Protein AF-A0A967M2Y2-F1 (afdb_monomer_lite)

Radius of gyration: 21.83 Å; chains: 1; bounding box: 49×20×54 Å

Structure (mmCIF, N/CA/C/O backbone):
data_AF-A0A967M2Y2-F1
#
_entry.id   AF-A0A967M2Y2-F1
#
loop_
_atom_site.group_PDB
_atom_site.id
_atom_site.type_symbol
_atom_site.label_atom_id
_atom_site.label_alt_id
_atom_site.label_comp_id
_atom_site.label_asym_id
_atom_site.label_entity_id
_atom_site.label_seq_id
_atom_site.pdbx_PDB_ins_code
_atom_site.Cartn_x
_atom_site.Cartn_y
_atom_site.Cartn_z
_atom_site.occupancy
_atom_site.B_iso_or_equiv
_atom_site.auth_seq_id
_atom_site.auth_comp_id
_atom_site.auth_asym_id
_atom_site.auth_atom_id
_atom_site.pdbx_PDB_model_num
ATOM 1 N N . MET A 1 1 ? 19.851 -6.167 -9.185 1.00 78.75 1 MET A N 1
ATOM 2 C CA . MET A 1 1 ? 18.419 -5.859 -8.980 1.00 78.75 1 MET A CA 1
ATOM 3 C C . MET A 1 1 ? 18.215 -4.379 -9.264 1.00 78.75 1 MET A C 1
ATOM 5 O O . MET A 1 1 ? 19.025 -3.594 -8.785 1.00 78.75 1 MET A O 1
ATOM 9 N N . LEU A 1 2 ? 17.226 -4.006 -10.079 1.00 85.88 2 LEU A N 1
ATOM 10 C CA . LEU A 1 2 ? 16.899 -2.599 -10.339 1.00 85.88 2 LEU A CA 1
ATOM 11 C C . LEU A 1 2 ? 16.088 -2.021 -9.171 1.00 85.88 2 LEU A C 1
ATOM 13 O O . LEU A 1 2 ? 15.313 -2.738 -8.539 1.00 85.88 2 LEU A O 1
ATOM 17 N N . ASP A 1 3 ? 16.264 -0.732 -8.888 1.00 92.75 3 ASP A N 1
ATOM 18 C CA . ASP A 1 3 ? 15.482 -0.040 -7.864 1.00 92.75 3 ASP A CA 1
ATOM 19 C C . ASP A 1 3 ? 14.024 0.122 -8.329 1.00 92.75 3 ASP A C 1
ATOM 21 O O . ASP A 1 3 ? 13.744 0.723 -9.367 1.00 92.75 3 ASP A O 1
ATOM 25 N N . SER A 1 4 ? 13.084 -0.400 -7.537 1.00 91.69 4 SER A N 1
ATOM 26 C CA . SER A 1 4 ? 11.644 -0.300 -7.797 1.00 91.69 4 SER A CA 1
ATOM 27 C C . SER A 1 4 ? 11.125 1.141 -7.853 1.00 91.69 4 SER A C 1
ATOM 29 O O . SER A 1 4 ? 10.171 1.417 -8.578 1.00 91.69 4 SER A O 1
ATOM 31 N N . LYS A 1 5 ? 11.745 2.073 -7.117 1.00 93.12 5 LYS A N 1
ATOM 32 C CA . LYS A 1 5 ? 11.402 3.495 -7.170 1.00 93.12 5 LYS A CA 1
ATOM 33 C C . LYS A 1 5 ? 11.827 4.090 -8.507 1.00 93.12 5 LYS A C 1
ATOM 35 O O . LYS A 1 5 ? 11.020 4.746 -9.157 1.00 93.12 5 LYS A O 1
ATOM 40 N N . LEU A 1 6 ? 13.049 3.788 -8.946 1.00 94.12 6 LEU A N 1
ATOM 41 C CA . LEU A 1 6 ? 13.559 4.215 -10.249 1.00 94.12 6 LEU A CA 1
ATOM 42 C C . LEU A 1 6 ? 12.682 3.685 -11.389 1.00 94.12 6 LEU A C 1
ATOM 44 O O . LEU A 1 6 ? 12.313 4.452 -12.273 1.00 94.12 6 LEU A O 1
ATOM 48 N N . LEU A 1 7 ? 12.324 2.399 -11.343 1.00 93.25 7 LEU A N 1
ATOM 49 C CA . LEU A 1 7 ? 11.409 1.775 -12.301 1.00 93.25 7 LEU A CA 1
ATOM 50 C C . LEU A 1 7 ? 10.044 2.467 -12.319 1.00 93.25 7 LEU A C 1
ATOM 52 O O . LEU A 1 7 ? 9.516 2.719 -13.391 1.00 93.25 7 LEU A O 1
ATOM 56 N N . ARG A 1 8 ? 9.484 2.810 -11.154 1.00 93.38 8 ARG A N 1
ATOM 57 C CA . ARG A 1 8 ? 8.183 3.488 -11.065 1.00 93.38 8 ARG A CA 1
ATOM 58 C C . ARG A 1 8 ? 8.221 4.908 -11.627 1.00 93.38 8 ARG A C 1
ATOM 60 O O . ARG A 1 8 ? 7.274 5.329 -12.277 1.00 93.38 8 ARG A O 1
ATOM 67 N N . GLU A 1 9 ? 9.278 5.651 -11.327 1.00 94.75 9 GLU A N 1
ATOM 68 C CA . GLU A 1 9 ? 9.380 7.071 -11.677 1.00 94.75 9 GLU A CA 1
ATOM 69 C C . GLU A 1 9 ? 9.868 7.291 -13.114 1.00 94.75 9 GLU A C 1
ATOM 71 O O . GLU A 1 9 ? 9.572 8.325 -13.700 1.00 94.75 9 GLU A O 1
ATOM 76 N N . ASN A 1 10 ? 10.617 6.339 -13.682 1.00 94.31 10 ASN A N 1
ATOM 77 C CA . ASN A 1 10 ? 11.337 6.519 -14.945 1.00 94.31 10 ASN A CA 1
ATOM 78 C C . ASN A 1 10 ? 11.272 5.277 -15.856 1.00 94.31 10 ASN A C 1
ATOM 80 O O . ASN A 1 10 ? 12.270 4.933 -16.497 1.00 94.31 10 ASN A O 1
ATOM 84 N N . ILE A 1 11 ? 10.128 4.585 -15.908 1.00 92.00 11 ILE A N 1
ATOM 85 C CA . ILE A 1 11 ? 9.987 3.288 -16.598 1.00 92.00 11 ILE A CA 1
ATOM 86 C C . ILE A 1 11 ? 10.422 3.328 -18.071 1.00 92.00 11 ILE A C 1
ATOM 88 O O . ILE A 1 11 ? 11.171 2.456 -18.505 1.00 92.00 11 ILE A O 1
ATOM 92 N N . ASP A 1 12 ? 10.060 4.383 -18.806 1.00 91.25 12 ASP A N 1
ATOM 93 C CA . ASP A 1 12 ? 10.380 4.534 -20.232 1.00 91.25 12 ASP A CA 1
ATOM 94 C C . ASP A 1 12 ? 11.885 4.713 -20.464 1.00 91.25 12 ASP A C 1
ATOM 96 O O . ASP A 1 12 ? 12.477 4.119 -21.366 1.00 91.25 12 ASP A O 1
ATOM 100 N N . SER A 1 13 ? 12.533 5.500 -19.600 1.00 92.75 13 SER A N 1
ATOM 101 C CA . SER A 1 13 ? 13.984 5.713 -19.635 1.00 92.75 13 SER A CA 1
ATOM 102 C C . SER A 1 13 ? 14.737 4.419 -19.323 1.00 92.75 13 SER A C 1
ATOM 104 O O . SER A 1 13 ? 15.727 4.089 -19.981 1.00 92.75 13 SER A O 1
ATOM 106 N N . VAL A 1 14 ? 14.250 3.641 -18.352 1.00 92.38 14 VAL A N 1
ATOM 107 C CA . VAL A 1 14 ? 14.813 2.324 -18.035 1.00 92.38 14 VAL A CA 1
ATOM 108 C C . VAL A 1 14 ? 14.631 1.364 -19.214 1.00 92.38 14 VAL A C 1
ATOM 110 O O . VAL A 1 14 ? 15.613 0.744 -19.622 1.00 92.38 14 VAL A O 1
ATOM 113 N N . ALA A 1 15 ? 13.439 1.299 -19.818 1.00 90.75 15 ALA A N 1
ATOM 114 C CA . ALA A 1 15 ? 13.166 0.471 -20.994 1.00 90.75 15 ALA A CA 1
ATOM 115 C C . ALA A 1 15 ? 14.095 0.816 -22.170 1.00 90.75 15 ALA A C 1
ATOM 117 O O . ALA A 1 15 ? 14.721 -0.070 -22.751 1.00 90.75 15 ALA A O 1
ATOM 118 N N . ALA A 1 16 ? 14.272 2.105 -22.477 1.00 90.88 16 ALA A N 1
ATOM 119 C CA . ALA A 1 16 ? 15.176 2.556 -23.535 1.00 90.88 16 ALA A CA 1
ATOM 120 C C . ALA A 1 16 ? 16.635 2.132 -23.284 1.0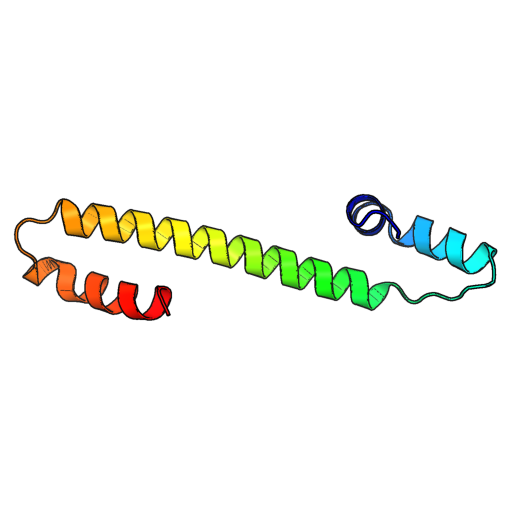0 90.88 16 ALA A C 1
ATOM 122 O O . ALA A 1 16 ? 17.331 1.699 -24.205 1.00 90.88 16 ALA A O 1
ATOM 123 N N . ARG A 1 17 ? 17.107 2.210 -22.032 1.00 91.12 17 ARG A N 1
ATOM 124 C CA . ARG A 1 17 ? 18.474 1.805 -21.659 1.00 91.12 17 ARG A CA 1
ATOM 125 C C . ARG A 1 17 ? 18.678 0.291 -21.688 1.00 91.12 17 ARG A C 1
ATOM 127 O O . ARG A 1 17 ? 19.800 -0.137 -21.951 1.00 91.12 17 ARG A O 1
ATOM 134 N N . LEU A 1 18 ? 17.641 -0.497 -21.408 1.00 90.38 18 LEU A N 1
ATOM 135 C CA . LEU A 1 18 ? 17.672 -1.957 -21.546 1.00 90.38 18 LEU A CA 1
ATOM 136 C C . LEU A 1 18 ? 17.699 -2.355 -23.027 1.00 90.38 18 LEU A C 1
ATOM 138 O O . LEU A 1 18 ? 18.596 -3.090 -23.441 1.00 90.38 18 LEU A O 1
ATOM 142 N N . ASN A 1 19 ? 16.844 -1.740 -23.849 1.00 89.94 19 ASN A N 1
ATOM 143 C CA . A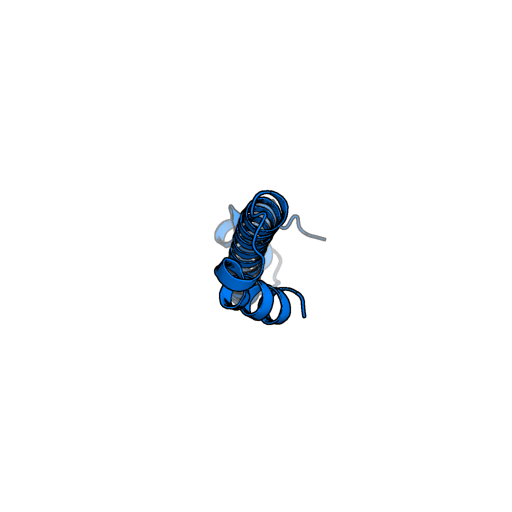SN A 1 19 ? 16.837 -1.936 -25.301 1.00 89.94 19 ASN A CA 1
ATOM 144 C C . ASN A 1 19 ? 18.197 -1.608 -25.936 1.00 89.94 19 ASN A C 1
ATOM 146 O O . ASN A 1 19 ? 18.699 -2.369 -26.761 1.00 89.94 19 ASN A O 1
ATOM 150 N N . ALA A 1 20 ? 18.843 -0.516 -25.512 1.00 90.38 20 ALA A N 1
ATOM 151 C CA . ALA A 1 20 ? 20.174 -0.132 -25.992 1.00 90.38 20 ALA A CA 1
ATOM 152 C C . ALA A 1 20 ? 21.279 -1.151 -25.647 1.00 90.38 20 ALA A C 1
ATOM 154 O O . ALA A 1 20 ? 22.332 -1.152 -26.279 1.00 90.38 20 ALA A O 1
ATOM 155 N N . ARG A 1 21 ? 21.054 -2.020 -24.653 1.00 90.69 21 ARG A N 1
ATOM 156 C CA . ARG A 1 21 ? 21.961 -3.119 -24.280 1.00 90.69 21 ARG A CA 1
ATOM 157 C C . ARG A 1 21 ? 21.662 -4.420 -25.030 1.00 90.69 21 ARG A C 1
ATOM 159 O O . ARG A 1 21 ? 22.343 -5.410 -24.790 1.00 90.69 21 ARG A O 1
ATOM 166 N N . GLY A 1 22 ? 20.676 -4.416 -25.928 1.00 87.31 22 GLY A N 1
ATOM 167 C CA . GLY A 1 22 ? 20.224 -5.599 -26.657 1.00 87.31 22 GLY A CA 1
ATOM 168 C C . GLY A 1 22 ? 19.209 -6.451 -25.892 1.00 87.31 22 GLY A C 1
ATOM 169 O O . GLY A 1 22 ? 18.834 -7.514 -26.376 1.00 87.31 22 GLY A O 1
ATOM 170 N N . GLU A 1 23 ? 18.740 -5.995 -24.727 1.00 78.62 23 GLU A N 1
ATOM 171 C CA . GLU A 1 23 ? 17.703 -6.680 -23.957 1.00 78.62 23 GLU A CA 1
ATOM 172 C C . GLU A 1 23 ? 16.366 -5.962 -24.140 1.00 78.62 23 GLU A C 1
ATOM 174 O O . GLU A 1 23 ? 16.093 -4.937 -23.512 1.00 78.62 23 GLU A O 1
ATOM 179 N N . ALA A 1 24 ? 15.518 -6.519 -25.004 1.00 76.75 24 ALA A N 1
ATOM 180 C CA . ALA A 1 24 ? 14.128 -6.100 -25.105 1.00 76.75 24 ALA A CA 1
ATOM 181 C C . ALA A 1 24 ? 13.347 -6.634 -23.902 1.00 76.75 24 ALA A C 1
ATOM 183 O O . ALA A 1 24 ? 12.847 -7.758 -23.911 1.00 76.75 24 ALA A O 1
ATOM 184 N N . VAL A 1 25 ? 13.284 -5.828 -22.843 1.00 83.44 25 VAL A N 1
ATOM 185 C CA . VAL A 1 25 ? 12.519 -6.145 -21.637 1.00 83.44 25 VAL A CA 1
ATOM 186 C C . VAL A 1 25 ? 11.206 -5.383 -21.683 1.00 83.44 25 VAL A C 1
ATOM 188 O O . VAL A 1 25 ? 11.184 -4.154 -21.607 1.00 83.44 25 VAL A O 1
ATOM 191 N N . ASP A 1 26 ? 10.106 -6.120 -21.778 1.00 84.56 26 ASP A N 1
ATOM 192 C CA . ASP A 1 26 ? 8.785 -5.564 -21.521 1.00 84.56 26 ASP A CA 1
ATOM 193 C C . ASP A 1 26 ? 8.674 -5.237 -20.026 1.00 84.56 26 ASP A C 1
ATOM 195 O O . ASP A 1 26 ? 8.914 -6.103 -19.189 1.00 84.56 26 ASP A O 1
ATOM 199 N N . LEU A 1 27 ? 8.358 -3.986 -19.688 1.00 89.19 27 LEU A N 1
ATOM 200 C CA . LEU A 1 27 ? 8.157 -3.517 -18.312 1.00 89.19 27 LEU A CA 1
ATOM 201 C C . LEU A 1 27 ? 6.682 -3.202 -18.012 1.00 89.19 27 LEU A C 1
ATOM 203 O O . LEU A 1 27 ? 6.373 -2.747 -16.911 1.00 89.19 27 LEU A O 1
ATOM 207 N N . SER A 1 28 ? 5.763 -3.462 -18.947 1.00 88.00 28 SER A N 1
ATOM 208 C CA . SER A 1 28 ? 4.324 -3.225 -18.760 1.00 88.00 28 SER A CA 1
ATOM 209 C C . SER A 1 28 ? 3.773 -3.978 -17.544 1.00 88.00 28 SER A C 1
ATOM 211 O O . SER A 1 28 ? 3.109 -3.387 -16.691 1.00 88.00 28 SER A O 1
ATOM 213 N N . TRP A 1 29 ? 4.172 -5.242 -17.373 1.00 89.56 29 TRP A N 1
ATOM 214 C CA . TRP A 1 29 ? 3.809 -6.055 -16.211 1.00 89.56 29 TRP A CA 1
ATOM 215 C C . TRP A 1 29 ? 4.220 -5.395 -14.889 1.00 89.56 29 TRP A C 1
ATOM 217 O O . TRP A 1 29 ? 3.486 -5.476 -13.905 1.00 89.56 29 TRP A O 1
ATOM 227 N N . PHE A 1 30 ? 5.374 -4.719 -14.841 1.00 92.50 30 PHE A N 1
ATOM 228 C CA . PHE A 1 30 ? 5.830 -4.056 -13.621 1.00 92.50 30 PHE A CA 1
ATOM 229 C C . PHE A 1 30 ? 4.893 -2.907 -13.253 1.00 92.50 30 PHE A C 1
ATOM 231 O O . PHE A 1 30 ? 4.516 -2.784 -12.087 1.00 92.50 30 PHE A O 1
ATOM 238 N N . ALA A 1 31 ? 4.499 -2.090 -14.234 1.00 89.88 31 ALA A N 1
ATOM 239 C CA . ALA A 1 31 ? 3.569 -0.988 -14.014 1.00 89.88 31 ALA A CA 1
ATOM 240 C C . ALA A 1 31 ? 2.219 -1.497 -13.481 1.00 89.88 31 ALA A C 1
ATOM 242 O O . ALA A 1 31 ? 1.716 -0.974 -12.480 1.00 89.88 31 ALA A O 1
ATOM 243 N N . ASP A 1 32 ? 1.690 -2.566 -14.078 1.00 94.25 32 ASP A N 1
ATOM 244 C CA . ASP A 1 32 ? 0.424 -3.177 -13.671 1.00 94.25 32 ASP A CA 1
ATOM 245 C C . ASP A 1 32 ? 0.488 -3.738 -12.245 1.00 94.25 32 ASP A C 1
ATOM 247 O O . ASP A 1 32 ? -0.367 -3.442 -11.400 1.00 94.25 32 ASP A O 1
ATOM 251 N N . PHE A 1 33 ? 1.519 -4.529 -11.936 1.00 95.19 33 PHE A N 1
ATOM 252 C CA . PHE A 1 33 ? 1.671 -5.129 -10.611 1.00 95.19 33 PHE A CA 1
ATOM 253 C C . PHE A 1 33 ? 1.995 -4.095 -9.532 1.00 95.19 33 PHE A C 1
ATOM 255 O O . PHE A 1 33 ? 1.453 -4.194 -8.429 1.00 95.19 33 PHE A O 1
ATOM 262 N N . ASP A 1 34 ? 2.822 -3.082 -9.813 1.00 95.31 34 ASP A N 1
ATOM 263 C CA . ASP A 1 34 ? 3.074 -2.005 -8.851 1.00 95.31 34 ASP A CA 1
ATOM 264 C C . ASP A 1 34 ? 1.810 -1.176 -8.596 1.00 95.31 34 ASP A C 1
ATOM 266 O O . ASP A 1 34 ? 1.541 -0.828 -7.443 1.00 95.31 34 ASP A O 1
ATOM 270 N N . GLY A 1 35 ? 1.002 -0.917 -9.629 1.00 95.31 35 GLY A N 1
ATOM 271 C CA . GLY A 1 35 ? -0.305 -0.273 -9.495 1.00 95.31 35 GLY A CA 1
ATOM 272 C C . GLY A 1 35 ? -1.242 -1.064 -8.583 1.00 95.31 35 GLY A C 1
ATOM 273 O O . GLY A 1 35 ? -1.711 -0.543 -7.570 1.00 95.31 35 GLY A O 1
ATOM 274 N N . ARG A 1 36 ? -1.437 -2.357 -8.872 1.00 97.06 36 ARG A N 1
ATOM 275 C CA . ARG A 1 36 ? -2.262 -3.256 -8.043 1.00 97.06 36 ARG A CA 1
ATOM 276 C C . ARG A 1 36 ? -1.767 -3.325 -6.603 1.00 97.06 36 ARG A C 1
ATOM 278 O O . ARG A 1 36 ? -2.561 -3.224 -5.673 1.00 97.06 36 ARG A O 1
ATOM 285 N N . ARG A 1 37 ? -0.453 -3.450 -6.403 1.00 96.94 37 ARG A N 1
ATOM 286 C CA . ARG A 1 37 ? 0.160 -3.484 -5.071 1.00 96.94 37 ARG A CA 1
ATOM 287 C C . ARG A 1 37 ? -0.116 -2.197 -4.294 1.00 96.94 37 ARG A C 1
ATOM 289 O O . ARG A 1 37 ? -0.442 -2.267 -3.114 1.00 96.94 37 ARG A O 1
ATOM 296 N N . ARG A 1 38 ? 0.021 -1.025 -4.924 1.00 95.56 38 ARG A N 1
ATOM 297 C CA . ARG A 1 38 ? -0.250 0.267 -4.271 1.00 95.56 38 ARG A CA 1
ATOM 298 C C . ARG A 1 38 ? -1.723 0.430 -3.909 1.00 95.56 38 ARG A C 1
ATOM 300 O O . ARG A 1 38 ? -2.001 0.907 -2.813 1.00 95.56 38 ARG A O 1
ATOM 307 N N . ASN A 1 39 ? -2.633 -0.016 -4.772 1.00 97.31 39 ASN A N 1
ATOM 308 C CA . ASN A 1 39 ? -4.065 -0.006 -4.476 1.00 97.31 39 ASN A CA 1
ATOM 309 C C . ASN A 1 39 ? -4.382 -0.885 -3.261 1.00 97.31 39 ASN A C 1
ATOM 311 O O . ASN A 1 39 ? -4.961 -0.394 -2.299 1.00 97.31 39 ASN A O 1
ATOM 315 N N . LEU A 1 40 ? -3.886 -2.128 -3.239 1.00 97.06 40 LEU A N 1
ATOM 316 C CA . LEU A 1 40 ? -4.075 -3.045 -2.109 1.00 97.06 40 LEU A CA 1
ATOM 317 C C . LEU A 1 40 ? -3.489 -2.504 -0.798 1.00 97.06 40 LEU A C 1
ATOM 319 O O . LEU A 1 40 ? -4.077 -2.684 0.264 1.00 97.06 40 LEU A O 1
ATOM 323 N N . LEU A 1 41 ? -2.345 -1.815 -0.850 1.00 96.50 41 LEU A N 1
ATOM 324 C CA . LEU A 1 41 ? -1.791 -1.146 0.331 1.00 96.50 41 LEU A CA 1
ATOM 325 C C . LEU A 1 41 ? -2.697 -0.010 0.826 1.00 96.50 41 LEU A C 1
ATOM 327 O O . LEU A 1 41 ? -2.906 0.118 2.030 1.00 96.50 41 LEU A O 1
ATOM 331 N N . GLY A 1 42 ? -3.244 0.797 -0.086 1.00 96.56 42 GLY A N 1
ATOM 332 C CA . GLY A 1 42 ? -4.185 1.867 0.257 1.00 96.56 42 GLY A CA 1
ATOM 333 C C . GLY A 1 42 ? -5.492 1.336 0.851 1.00 96.56 42 GLY A C 1
ATOM 334 O O . GLY A 1 42 ? -5.977 1.859 1.857 1.00 96.56 42 GLY A O 1
ATOM 335 N N . GLU A 1 43 ? -6.031 0.263 0.275 1.00 95.31 43 GLU A N 1
ATOM 336 C CA . GLU A 1 43 ? -7.191 -0.455 0.807 1.00 95.31 43 GLU A CA 1
ATOM 337 C C . GLU A 1 43 ? -6.895 -1.011 2.204 1.00 95.31 43 GLU A C 1
ATOM 339 O O . GLU A 1 43 ? -7.649 -0.754 3.139 1.00 95.31 43 GLU A O 1
ATOM 344 N N . GLY A 1 44 ? -5.751 -1.676 2.388 1.00 94.50 44 GLY A N 1
ATOM 345 C CA . GLY A 1 44 ? -5.331 -2.217 3.681 1.00 94.50 44 GLY A CA 1
ATOM 346 C C . GLY A 1 44 ? -5.222 -1.156 4.781 1.00 94.50 44 GLY A C 1
ATOM 347 O O . GLY A 1 44 ? -5.721 -1.360 5.890 1.00 94.50 44 GLY A O 1
ATOM 348 N N . GLU A 1 45 ? -4.627 0.004 4.489 1.00 95.50 45 GLU A N 1
ATOM 349 C CA . GLU A 1 45 ? -4.555 1.109 5.456 1.00 95.50 45 GLU A CA 1
ATOM 350 C C . GLU A 1 45 ? -5.939 1.706 5.758 1.00 95.50 45 GLU A C 1
ATOM 352 O O . GLU A 1 45 ? -6.227 2.047 6.908 1.00 95.50 45 GLU A O 1
ATOM 357 N N . THR A 1 46 ? -6.831 1.759 4.765 1.00 93.06 46 THR A N 1
ATOM 358 C CA . THR A 1 46 ? -8.221 2.206 4.951 1.00 93.06 46 THR A CA 1
ATOM 359 C C . THR A 1 46 ? -8.990 1.258 5.872 1.00 93.06 46 THR A C 1
ATOM 361 O O . THR A 1 46 ? -9.583 1.702 6.858 1.00 93.06 46 THR A O 1
ATOM 364 N N . LEU A 1 47 ? -8.916 -0.052 5.619 1.00 92.44 47 LEU A N 1
ATOM 365 C CA . LEU A 1 47 ? -9.552 -1.080 6.451 1.00 92.44 47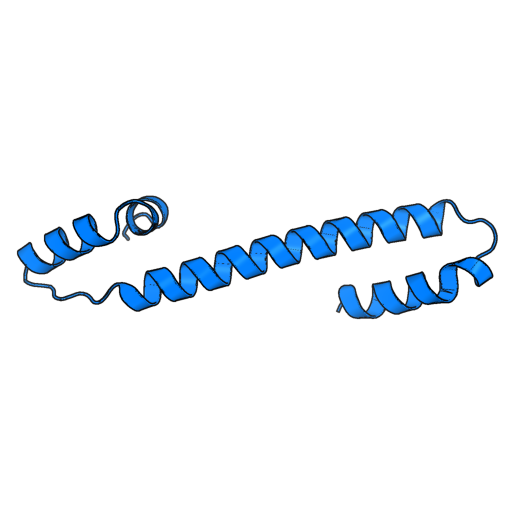 LEU A CA 1
ATOM 366 C C . LEU A 1 47 ? -9.010 -1.062 7.883 1.00 92.44 47 LEU A C 1
ATOM 368 O O . LEU A 1 47 ? -9.763 -1.145 8.855 1.00 92.44 47 LEU A O 1
ATOM 372 N N . LYS A 1 48 ? -7.696 -0.886 8.041 1.00 91.69 48 LYS A N 1
ATOM 373 C CA . LYS A 1 48 ? -7.052 -0.751 9.351 1.00 91.69 48 LYS A CA 1
ATOM 374 C C . LYS A 1 48 ? -7.547 0.484 10.105 1.00 91.69 48 LYS A C 1
ATOM 376 O O . LYS A 1 48 ? -7.804 0.397 11.310 1.00 91.69 48 LYS A O 1
ATOM 381 N N . ALA A 1 49 ? -7.697 1.619 9.423 1.00 91.50 49 ALA A N 1
ATOM 382 C CA . ALA A 1 49 ? -8.245 2.837 10.011 1.00 91.50 49 ALA A CA 1
ATOM 383 C C . ALA A 1 49 ? -9.710 2.651 10.440 1.00 91.50 49 ALA A C 1
ATOM 385 O O . ALA A 1 49 ? -10.074 3.025 11.560 1.00 91.50 49 ALA A O 1
ATOM 386 N N . GLU A 1 50 ? -10.532 2.019 9.599 1.00 89.62 50 GLU A N 1
ATOM 387 C CA . GLU A 1 50 ? -11.925 1.700 9.917 1.00 89.62 50 GLU A CA 1
ATOM 388 C C . GLU A 1 50 ? -12.025 0.777 11.137 1.00 89.62 50 GLU A C 1
ATOM 390 O O . GLU A 1 50 ? -12.712 1.108 12.108 1.00 89.62 50 GLU A O 1
ATOM 395 N N . ARG A 1 51 ? -11.263 -0.322 11.157 1.00 89.50 51 ARG A N 1
ATOM 396 C CA . ARG A 1 51 ? -11.203 -1.253 12.292 1.00 89.50 51 ARG A CA 1
ATOM 397 C C . ARG A 1 51 ? -10.838 -0.541 13.593 1.00 89.50 51 ARG A C 1
ATOM 399 O O . ARG A 1 51 ? -11.469 -0.776 14.625 1.00 89.50 51 ARG A O 1
ATOM 406 N N . ASN A 1 52 ? -9.841 0.344 13.566 1.00 91.56 52 ASN A N 1
ATOM 407 C CA . ASN A 1 52 ? -9.427 1.098 14.750 1.00 91.56 52 ASN A CA 1
ATOM 408 C C . ASN A 1 52 ? -10.542 2.045 15.238 1.00 91.56 52 ASN A C 1
ATOM 410 O O . ASN A 1 52 ? -10.801 2.124 16.441 1.00 91.56 52 ASN A O 1
ATOM 414 N N . LYS A 1 53 ? -11.244 2.722 14.317 1.00 90.25 53 LYS A N 1
ATOM 415 C CA . LYS A 1 53 ? -12.385 3.596 14.635 1.00 90.25 53 LYS A CA 1
ATOM 416 C C 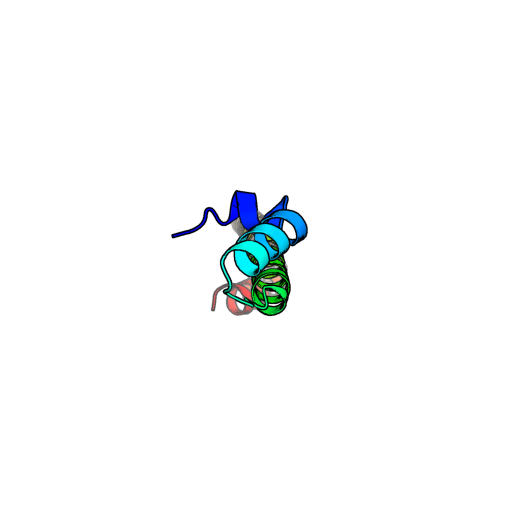. LYS A 1 53 ? -13.531 2.812 15.275 1.00 90.25 53 LYS A C 1
ATOM 418 O O . LYS A 1 53 ? -14.071 3.240 16.296 1.00 90.25 53 LYS A O 1
ATOM 423 N N . VAL A 1 54 ? -13.876 1.659 14.705 1.00 89.19 54 VAL A N 1
ATOM 424 C CA . VAL A 1 54 ? -14.940 0.789 15.218 1.00 89.19 54 VAL A CA 1
ATOM 425 C C . VAL A 1 54 ? -14.565 0.199 16.579 1.00 89.19 54 VAL A C 1
ATOM 427 O O . VAL A 1 54 ? -15.370 0.243 17.507 1.00 89.19 54 VAL A O 1
ATOM 430 N N . SER A 1 55 ? -13.323 -0.261 16.748 1.00 89.12 55 SER A N 1
ATOM 431 C CA . SER A 1 55 ? -12.818 -0.762 18.034 1.00 89.12 55 SER A CA 1
ATOM 432 C C . SER A 1 55 ? -12.933 0.293 19.140 1.00 89.12 55 SER A C 1
ATOM 434 O O . SER A 1 55 ? -13.392 -0.001 20.246 1.00 89.12 55 SER A O 1
ATOM 436 N N . ALA A 1 56 ? -12.575 1.545 18.836 1.00 91.56 56 ALA A N 1
ATOM 437 C CA . ALA A 1 56 ? -12.698 2.656 19.774 1.00 91.56 56 ALA A CA 1
ATOM 438 C C . ALA A 1 56 ? -14.163 2.975 20.122 1.00 91.56 56 ALA A C 1
ATOM 440 O O . ALA A 1 56 ? -14.463 3.254 21.284 1.00 91.56 56 ALA A O 1
ATOM 441 N N . LEU A 1 57 ? -15.073 2.919 19.142 1.00 90.44 57 LEU A N 1
ATOM 442 C CA . LEU A 1 57 ? -16.510 3.092 19.371 1.00 90.44 57 LEU A CA 1
ATOM 443 C C . LEU A 1 57 ? -17.042 2.005 20.309 1.00 90.44 57 LEU A C 1
ATOM 445 O O . LEU A 1 57 ? -17.614 2.328 21.346 1.00 90.44 57 LEU A O 1
ATOM 449 N N . ILE A 1 58 ? -16.769 0.731 20.006 1.00 88.81 58 ILE A N 1
ATOM 450 C CA . ILE A 1 58 ? -17.189 -0.403 20.836 1.00 88.81 58 ILE A CA 1
ATOM 451 C C . ILE A 1 58 ? -16.671 -0.237 22.267 1.00 88.81 58 ILE A C 1
ATOM 453 O O . ILE A 1 58 ? -17.438 -0.427 23.207 1.00 88.81 58 ILE A O 1
ATOM 457 N N . GLY A 1 59 ? -15.398 0.128 22.456 1.00 89.25 59 GLY A N 1
ATOM 458 C CA . GLY A 1 59 ? -14.807 0.338 23.782 1.00 89.25 59 GLY A CA 1
ATOM 459 C C . GLY A 1 59 ? -15.478 1.451 24.598 1.00 89.25 59 GLY A C 1
ATOM 460 O O . GLY A 1 59 ? -15.595 1.323 25.814 1.00 89.25 59 GLY A O 1
ATOM 461 N N . LYS A 1 60 ? -15.956 2.516 23.941 1.00 92.12 60 LYS A N 1
ATOM 462 C CA . LYS A 1 60 ? -16.650 3.645 24.587 1.00 92.12 60 LYS A CA 1
ATOM 463 C C . LYS A 1 60 ? -18.127 3.364 24.873 1.00 92.12 60 LYS A C 1
ATOM 465 O O . LYS A 1 60 ? -18.682 3.948 25.804 1.00 92.12 60 LYS A O 1
ATOM 470 N N . THR A 1 61 ? -18.767 2.491 24.099 1.00 91.19 61 THR A N 1
ATOM 471 C CA . THR A 1 61 ? -20.182 2.159 24.284 1.00 91.19 61 THR A CA 1
ATOM 472 C C . THR A 1 61 ? -20.378 1.229 25.484 1.00 91.19 61 THR A C 1
ATOM 474 O O . THR A 1 61 ? -19.856 0.110 25.517 1.00 91.19 61 THR A O 1
ATOM 477 N N . LYS A 1 62 ? -21.166 1.694 26.464 1.00 86.75 62 LYS A N 1
ATOM 478 C CA . LYS A 1 62 ? -21.534 0.928 27.666 1.00 86.75 62 LYS A CA 1
ATOM 479 C C . LYS A 1 62 ? -22.531 -0.191 27.355 1.00 86.75 62 LYS A C 1
ATOM 481 O O . LYS A 1 62 ? -22.345 -1.309 27.823 1.00 86.75 62 LYS A O 1
ATOM 486 N N . ASP A 1 63 ? -23.550 0.101 26.548 1.00 90.94 63 ASP A N 1
ATOM 487 C CA . ASP A 1 63 ? -24.544 -0.880 26.109 1.00 90.94 63 ASP A CA 1
ATOM 488 C C . ASP A 1 63 ? -24.129 -1.527 24.781 1.00 90.94 63 ASP A C 1
ATOM 490 O O . ASP A 1 63 ? -24.187 -0.922 23.710 1.00 90.94 63 ASP A O 1
ATOM 494 N N . LYS A 1 64 ? -23.697 -2.787 24.847 1.00 84.00 64 LYS A N 1
ATOM 495 C CA . LYS A 1 64 ? -23.196 -3.524 23.680 1.00 84.00 64 LYS A CA 1
ATOM 496 C C . LYS A 1 64 ? -24.286 -3.901 22.679 1.00 84.00 64 LYS A C 1
ATOM 498 O O . LYS A 1 64 ? -23.944 -4.221 21.542 1.00 84.00 64 LYS A O 1
ATOM 503 N N . SER A 1 65 ? -25.564 -3.831 23.056 1.00 85.38 65 SER A N 1
ATOM 504 C CA . SER A 1 65 ? -26.669 -4.080 22.123 1.00 85.38 65 SER A CA 1
ATOM 505 C C . SER A 1 65 ? -26.704 -3.047 20.988 1.00 85.38 65 SER A C 1
ATOM 507 O O . SER A 1 65 ? -27.041 -3.383 19.857 1.00 85.38 65 SER A O 1
ATOM 509 N N . GLN A 1 66 ? -26.238 -1.820 21.247 1.00 86.88 66 GLN A N 1
ATOM 510 C CA . GLN A 1 66 ? -26.219 -0.727 20.270 1.00 86.88 66 GLN A CA 1
ATOM 511 C C . GLN A 1 66 ? -25.109 -0.842 19.216 1.00 86.88 66 GLN A C 1
ATOM 513 O O . GLN A 1 66 ? -25.141 -0.115 18.231 1.00 86.88 66 GLN A O 1
ATOM 518 N N . VAL A 1 67 ? -24.121 -1.721 19.427 1.00 88.56 67 VAL A N 1
ATOM 519 C CA . VAL A 1 67 ? -22.949 -1.886 18.542 1.00 88.56 67 VAL A CA 1
ATOM 520 C C . VAL A 1 67 ? -22.819 -3.308 17.987 1.00 88.56 67 VAL A C 1
ATOM 522 O O . VAL A 1 67 ? -21.745 -3.733 17.558 1.00 88.56 67 VAL A O 1
ATOM 525 N N . GLN A 1 68 ? -23.901 -4.089 18.019 1.00 87.88 68 GLN A N 1
ATOM 526 C CA . GLN A 1 68 ? -23.898 -5.474 17.542 1.00 87.88 68 GLN A CA 1
ATOM 527 C C . GLN A 1 68 ? -23.566 -5.580 16.044 1.00 87.88 68 GLN A C 1
ATOM 529 O O . GLN A 1 68 ? -22.824 -6.481 15.648 1.00 87.88 68 GLN A O 1
ATOM 534 N N . GLY A 1 69 ? -24.051 -4.642 15.222 1.00 87.12 69 GLY A N 1
ATOM 535 C CA . GLY A 1 69 ? -23.760 -4.603 13.784 1.00 87.12 69 GLY A CA 1
ATOM 536 C C . GLY A 1 69 ? -22.294 -4.281 13.478 1.00 87.12 69 GLY A C 1
ATOM 537 O O . GLY A 1 69 ? -21.698 -4.843 12.562 1.00 87.12 69 GLY A O 1
ATOM 538 N N . GLU A 1 70 ? -21.682 -3.413 14.275 1.00 86.69 70 GLU A N 1
ATOM 539 C CA . GLU A 1 70 ? -20.272 -3.032 14.203 1.00 86.69 70 GLU A CA 1
ATOM 540 C C . GLU A 1 70 ? -19.354 -4.184 14.623 1.00 86.69 70 GLU A C 1
ATOM 542 O O . GLU A 1 70 ? -18.315 -4.411 14.001 1.00 86.69 70 GLU A O 1
ATOM 547 N N . ILE A 1 71 ? -19.753 -4.943 15.649 1.00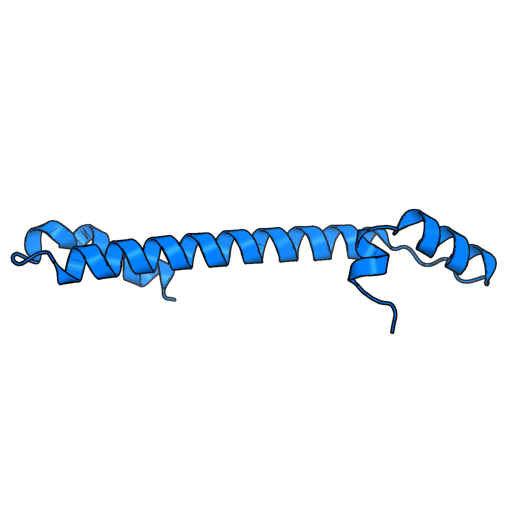 83.75 71 ILE A N 1
ATOM 548 C CA . ILE A 1 71 ? -19.050 -6.158 16.080 1.00 83.75 71 ILE A CA 1
ATOM 549 C C . ILE A 1 71 ? -19.084 -7.220 14.974 1.00 83.75 71 ILE A C 1
ATOM 551 O O . ILE A 1 71 ? -18.070 -7.879 14.742 1.00 83.75 71 ILE A O 1
ATOM 555 N N . ALA A 1 72 ? -20.219 -7.380 14.285 1.00 86.00 72 ALA A N 1
ATOM 556 C CA . ALA A 1 72 ? -20.338 -8.304 13.159 1.00 86.00 72 ALA A CA 1
ATOM 557 C C . ALA A 1 72 ? -19.428 -7.881 11.994 1.00 86.00 72 ALA A C 1
ATOM 559 O O . ALA A 1 72 ? -18.582 -8.668 11.579 1.00 86.00 72 ALA A O 1
ATOM 560 N N . ARG A 1 73 ? -19.497 -6.612 11.564 1.00 83.56 73 ARG A N 1
ATOM 561 C CA . ARG A 1 73 ? -18.618 -6.071 10.511 1.00 83.56 73 ARG A CA 1
ATOM 562 C C . ARG A 1 73 ? -17.130 -6.227 10.833 1.00 83.56 73 ARG A C 1
ATOM 564 O O . ARG A 1 73 ? -16.357 -6.567 9.947 1.00 83.56 73 ARG A O 1
ATOM 571 N N . MET A 1 74 ? -16.700 -6.031 12.084 1.00 84.62 74 MET A N 1
ATOM 572 C CA . MET A 1 74 ? -15.286 -6.232 12.443 1.00 84.62 74 MET A CA 1
ATOM 573 C C . MET A 1 74 ? -14.789 -7.662 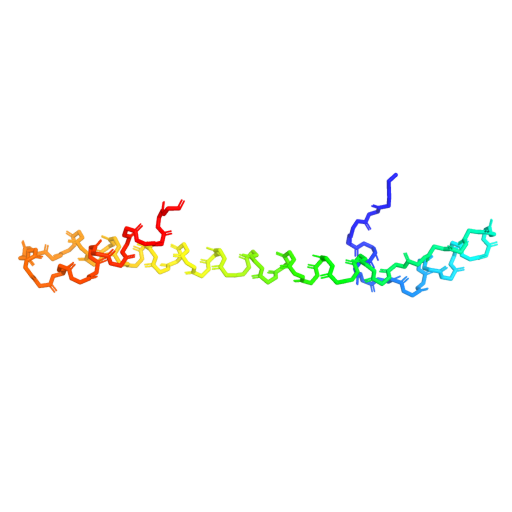12.217 1.00 84.62 74 MET A C 1
ATOM 575 O O . MET A 1 74 ? -13.598 -7.830 11.953 1.00 84.62 74 MET A O 1
ATOM 579 N N . LYS A 1 75 ? -15.653 -8.678 12.344 1.00 81.56 75 LYS A N 1
ATOM 580 C CA . LYS A 1 75 ? -15.260 -10.069 12.085 1.00 81.56 75 LYS A CA 1
ATOM 581 C C . LYS A 1 75 ? -14.947 -10.296 10.609 1.00 81.56 75 LYS A C 1
ATOM 583 O O . LYS A 1 75 ? -13.972 -10.979 10.325 1.00 81.56 75 LYS A O 1
ATOM 588 N N . ASP A 1 76 ? -15.703 -9.672 9.710 1.00 79.75 76 ASP A N 1
ATOM 589 C CA . ASP A 1 76 ? -15.509 -9.820 8.264 1.00 79.75 76 ASP A CA 1
ATOM 590 C C . ASP A 1 76 ? -14.225 -9.133 7.776 1.00 79.75 76 ASP A C 1
ATOM 592 O O . ASP A 1 76 ? -13.567 -9.624 6.867 1.00 79.75 76 ASP A O 1
ATOM 596 N N . VAL A 1 77 ? -13.833 -8.018 8.405 1.00 74.44 77 VAL A N 1
ATOM 597 C CA . VAL A 1 77 ? -12.630 -7.244 8.028 1.00 74.44 77 VAL A CA 1
ATOM 598 C C . VAL A 1 77 ? -11.350 -7.754 8.721 1.00 74.44 77 VAL A C 1
ATOM 600 O O . VAL A 1 77 ? -10.248 -7.324 8.388 1.00 74.44 77 VAL A O 1
ATOM 603 N N . SER A 1 78 ? -11.472 -8.645 9.712 1.00 62.38 78 SER A N 1
ATOM 604 C CA . SER A 1 78 ? -10.330 -9.180 10.479 1.00 62.38 78 SER A CA 1
ATOM 605 C C . SER A 1 78 ? -9.896 -10.594 10.065 1.00 62.38 78 SER A C 1
ATOM 607 O O . SER A 1 78 ? -8.957 -11.109 10.675 1.00 62.38 78 SER A O 1
ATOM 609 N N . ALA A 1 79 ? -10.585 -11.219 9.105 1.00 53.69 79 ALA A N 1
ATOM 610 C CA . ALA A 1 79 ? -10.221 -12.517 8.528 1.00 53.69 79 ALA A CA 1
ATOM 611 C C . ALA A 1 79 ? -9.124 -12.364 7.464 1.00 53.69 79 ALA A C 1
ATOM 613 O O . ALA A 1 79 ? -8.222 -13.230 7.443 1.00 53.69 79 ALA A O 1
#

Foldseek 3Di:
DDDLVCCQVPVVVVQVVCVVVVHNDDCVVVNVVVVVVVVVVVVLVVLVVLLVVLVVVCVPDPDNVVSVVSVVVNVVSVD

Sequence (79 aa):
MLDSKLLRENIDSVAARLNARGEAVDLSWFADFDGRRRNLLGEGETLKAERNKVSALIGKTKDKSQVQGEIARMKDVSA

pLDDT: mean 89.14, std 7.0, range [53.69, 97.31]

Secondary structure (DSSP, 8-state):
---HHHHHH-HHHHHHHHHTTT-----HHHHHHHHHHHHHHHHHHHHHHHHHHHHHHHHH-S-GGGGHHHHHHHHHH--